Protein AF-A0AAJ1WUW0-F1 (afdb_monomer_lite)

Structure (mmCIF, N/CA/C/O backbone):
data_AF-A0AAJ1WUW0-F1
#
_entry.id   AF-A0AAJ1WUW0-F1
#
loop_
_atom_site.group_PDB
_atom_site.id
_atom_site.type_symbol
_atom_site.label_atom_id
_atom_site.label_alt_id
_atom_site.label_comp_id
_atom_site.label_asym_id
_atom_site.label_entity_id
_atom_site.label_seq_id
_atom_site.pdbx_PDB_ins_code
_atom_site.Cartn_x
_atom_site.Cartn_y
_atom_site.Cartn_z
_atom_site.occupancy
_atom_site.B_iso_or_equiv
_atom_site.auth_seq_id
_atom_site.auth_comp_id
_atom_site.auth_asym_id
_atom_site.auth_atom_id
_atom_site.pdbx_PDB_model_num
ATOM 1 N N . MET A 1 1 ? -5.106 -10.499 8.885 1.00 79.31 1 MET A N 1
ATOM 2 C CA . MET A 1 1 ? -4.123 -11.206 8.029 1.00 79.31 1 MET A CA 1
ATOM 3 C C . MET A 1 1 ? -4.574 -11.269 6.574 1.00 79.31 1 MET A C 1
ATOM 5 O O . MET A 1 1 ? -3.873 -10.717 5.741 1.00 79.31 1 MET A O 1
ATOM 9 N N . LEU A 1 2 ? -5.756 -11.826 6.262 1.00 94.75 2 LEU A N 1
ATOM 10 C CA . LEU A 1 2 ? -6.276 -11.881 4.882 1.00 94.75 2 LEU A CA 1
ATOM 11 C C . LEU A 1 2 ? -6.300 -10.511 4.182 1.00 94.75 2 LEU A C 1
ATOM 13 O O . LEU A 1 2 ? -5.810 -10.390 3.067 1.00 94.75 2 LEU A O 1
ATOM 17 N N . LEU A 1 3 ? -6.800 -9.468 4.854 1.00 94.44 3 LEU A N 1
ATOM 18 C CA . LEU A 1 3 ? -6.882 -8.131 4.259 1.00 94.44 3 LEU A CA 1
ATOM 19 C C . LEU A 1 3 ? -5.505 -7.565 3.875 1.00 94.44 3 LEU A C 1
ATOM 21 O O . LEU A 1 3 ? -5.369 -6.985 2.808 1.00 94.44 3 LEU A O 1
ATOM 25 N N . ALA A 1 4 ? -4.469 -7.799 4.687 1.00 96.38 4 ALA A N 1
ATOM 26 C CA . ALA A 1 4 ? -3.104 -7.390 4.356 1.00 96.38 4 ALA A CA 1
ATOM 27 C C . ALA A 1 4 ? -2.588 -8.108 3.097 1.00 96.38 4 ALA A C 1
ATOM 29 O O . ALA A 1 4 ? -1.997 -7.471 2.234 1.00 96.38 4 ALA A O 1
ATOM 30 N N . ALA A 1 5 ? -2.865 -9.410 2.955 1.00 97.62 5 ALA A N 1
ATOM 31 C CA . ALA A 1 5 ? -2.502 -10.168 1.758 1.00 97.62 5 ALA A CA 1
ATOM 32 C C . ALA A 1 5 ? -3.236 -9.655 0.507 1.00 97.62 5 ALA A C 1
ATOM 34 O O . ALA A 1 5 ? -2.626 -9.506 -0.548 1.00 97.62 5 ALA A O 1
ATOM 35 N N . VAL A 1 6 ? -4.523 -9.317 0.631 1.00 98.12 6 VAL A N 1
ATOM 36 C CA . VAL A 1 6 ? -5.297 -8.705 -0.462 1.00 98.12 6 VAL A CA 1
ATOM 37 C C . VAL A 1 6 ? -4.703 -7.355 -0.851 1.00 98.12 6 VAL A C 1
ATOM 39 O O . VAL A 1 6 ? -4.454 -7.111 -2.028 1.00 98.12 6 VAL A O 1
ATOM 42 N N . LEU A 1 7 ? -4.421 -6.494 0.128 1.00 98.06 7 LEU A N 1
ATOM 43 C CA . LEU A 1 7 ? -3.822 -5.184 -0.114 1.00 98.06 7 LEU A CA 1
ATOM 44 C C . LEU A 1 7 ? -2.430 -5.289 -0.737 1.00 98.06 7 LEU A C 1
ATOM 46 O O . LEU A 1 7 ? -2.101 -4.494 -1.612 1.00 98.06 7 LEU A O 1
ATOM 50 N N . PHE A 1 8 ? -1.647 -6.296 -0.354 1.00 98.50 8 PHE A N 1
ATOM 51 C CA . PHE A 1 8 ? -0.381 -6.607 -1.005 1.00 98.50 8 PHE A CA 1
ATOM 52 C C . PHE A 1 8 ? -0.576 -6.965 -2.481 1.00 98.50 8 PHE A C 1
ATOM 54 O O . PHE A 1 8 ? 0.076 -6.372 -3.336 1.00 98.50 8 PHE A O 1
ATOM 61 N N . VAL A 1 9 ? -1.503 -7.872 -2.808 1.00 98.38 9 VAL A N 1
ATOM 62 C CA . VAL A 1 9 ? -1.799 -8.240 -4.207 1.00 98.38 9 VAL A CA 1
ATOM 63 C C . VAL A 1 9 ? -2.274 -7.028 -5.009 1.00 98.38 9 VAL A C 1
ATOM 65 O O . VAL A 1 9 ? -1.800 -6.810 -6.121 1.00 98.38 9 VAL A O 1
ATOM 68 N N . VAL A 1 10 ? -3.152 -6.200 -4.439 1.00 98.12 10 VAL A N 1
ATOM 69 C CA . VAL A 1 10 ? -3.578 -4.935 -5.060 1.00 98.12 10 VAL A CA 1
ATOM 70 C C . VAL A 1 10 ? -2.372 -4.034 -5.318 1.00 98.12 10 VAL A C 1
ATOM 72 O O . VAL A 1 10 ? -2.217 -3.535 -6.430 1.00 98.12 10 VAL A O 1
ATOM 75 N N . GLY A 1 11 ? -1.479 -3.894 -4.337 1.00 98.25 11 GLY A N 1
ATOM 76 C CA . GLY A 1 11 ? -0.210 -3.192 -4.492 1.00 98.25 11 GLY A CA 1
ATOM 77 C C . GLY A 1 11 ? 0.592 -3.720 -5.680 1.00 98.25 11 GLY A C 1
ATOM 78 O O . GLY A 1 11 ? 0.973 -2.934 -6.541 1.00 98.25 11 GLY A O 1
ATOM 79 N N . VAL A 1 12 ? 0.791 -5.040 -5.781 1.00 98.56 12 VAL A N 1
ATOM 80 C CA . VAL A 1 12 ? 1.520 -5.679 -6.896 1.00 98.56 12 VAL A CA 1
ATOM 81 C C . VAL A 1 12 ? 0.906 -5.318 -8.246 1.00 98.56 12 VAL A C 1
ATOM 83 O O . VAL A 1 12 ? 1.629 -4.923 -9.159 1.00 98.56 12 VAL A O 1
ATOM 86 N N . LEU A 1 13 ? -0.418 -5.400 -8.373 1.00 98.06 13 LEU A N 1
ATOM 87 C CA . LEU A 1 13 ? -1.119 -5.051 -9.611 1.00 98.06 13 LEU A CA 1
ATOM 88 C C . LEU A 1 13 ? -0.958 -3.565 -9.966 1.00 98.06 13 LEU A C 1
ATOM 90 O O . LEU A 1 13 ? -0.757 -3.232 -11.139 1.00 98.06 13 LEU A O 1
ATOM 94 N N . ILE A 1 14 ? -0.997 -2.682 -8.961 1.00 97.56 14 ILE A N 1
ATOM 95 C CA . ILE A 1 14 ? -0.745 -1.246 -9.139 1.00 97.56 14 ILE A CA 1
ATOM 96 C C . ILE A 1 14 ? 0.690 -1.017 -9.605 1.00 97.56 14 ILE A C 1
ATOM 98 O O . ILE A 1 14 ? 0.889 -0.348 -10.610 1.00 97.56 14 ILE A O 1
ATOM 102 N N . GLY A 1 15 ? 1.679 -1.605 -8.931 1.00 96.62 15 GLY A N 1
ATOM 103 C CA . GLY A 1 15 ? 3.088 -1.467 -9.302 1.00 96.62 15 GLY A CA 1
ATOM 104 C C . GLY A 1 15 ? 3.387 -1.997 -10.700 1.00 96.62 15 GLY A C 1
ATOM 105 O O . GLY A 1 15 ? 4.239 -1.459 -11.398 1.00 96.62 15 GLY A O 1
ATOM 106 N N . TRP A 1 16 ? 2.655 -3.021 -11.138 1.00 95.88 16 TRP A N 1
ATOM 107 C CA . TRP A 1 16 ? 2.815 -3.570 -12.478 1.00 95.88 16 TRP A CA 1
ATOM 108 C C . TRP A 1 16 ? 2.308 -2.624 -13.573 1.00 95.88 16 TRP A C 1
ATOM 110 O O . TRP A 1 16 ? 2.944 -2.503 -14.622 1.00 95.88 16 TRP A O 1
ATOM 120 N N . SER A 1 17 ? 1.152 -1.990 -13.348 1.00 95.12 17 SER A N 1
ATOM 121 C CA . SER A 1 17 ? 0.340 -1.407 -14.432 1.00 95.12 17 SER A CA 1
ATOM 122 C C . SER A 1 17 ? 0.115 0.102 -14.326 1.00 95.12 17 SER A C 1
ATOM 124 O O . SER A 1 17 ? -0.339 0.718 -15.287 1.00 95.12 17 SER A O 1
ATOM 126 N N . TYR A 1 18 ? 0.388 0.703 -13.170 1.00 94.75 18 TYR A N 1
ATOM 127 C CA . TYR A 1 18 ? 0.038 2.085 -12.858 1.00 94.75 18 TYR A CA 1
ATOM 128 C C . TYR A 1 18 ? 1.229 2.866 -12.302 1.00 94.75 18 TYR A C 1
ATOM 130 O O . TYR A 1 18 ? 2.274 2.324 -11.953 1.00 94.75 18 TYR A O 1
ATOM 138 N N . THR A 1 19 ? 1.063 4.185 -12.224 1.00 92.81 19 THR A N 1
ATOM 139 C CA . THR A 1 19 ? 2.090 5.096 -11.720 1.00 92.81 19 THR A CA 1
ATOM 140 C C . THR A 1 19 ? 2.047 5.227 -10.199 1.00 92.81 19 THR A C 1
ATOM 142 O O . THR A 1 19 ? 1.055 4.906 -9.538 1.00 92.81 19 THR A O 1
ATOM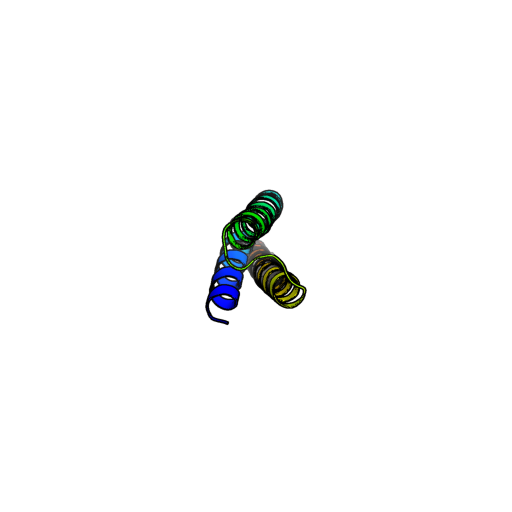 145 N N . MET A 1 20 ? 3.109 5.812 -9.643 1.00 94.19 20 MET A N 1
ATOM 146 C CA . MET A 1 20 ? 3.205 6.138 -8.218 1.00 94.19 20 MET A CA 1
ATOM 147 C C . MET A 1 20 ? 2.042 7.011 -7.714 1.00 94.19 20 MET A C 1
ATOM 149 O O . MET A 1 20 ? 1.639 6.881 -6.562 1.00 94.19 20 MET A O 1
ATOM 153 N N . LEU A 1 21 ? 1.453 7.862 -8.565 1.00 96.31 21 LEU A N 1
ATOM 154 C CA . LEU A 1 21 ? 0.299 8.6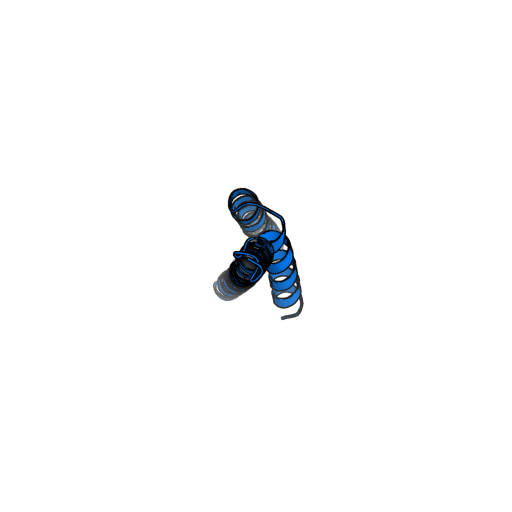85 -8.181 1.00 96.31 21 LEU A CA 1
ATOM 155 C C . LEU A 1 21 ? -0.915 7.832 -7.793 1.00 96.31 21 LEU A C 1
ATOM 157 O O . LEU A 1 21 ? -1.604 8.156 -6.827 1.00 96.31 21 LEU A O 1
ATOM 161 N N . VAL A 1 22 ? -1.146 6.720 -8.496 1.00 97.00 22 VAL A N 1
ATOM 162 C CA . VAL A 1 22 ? -2.239 5.792 -8.173 1.00 97.00 22 VAL A CA 1
ATOM 163 C C . VAL A 1 22 ? -1.980 5.116 -6.829 1.00 97.00 22 VAL A C 1
ATOM 165 O O . VAL A 1 22 ? -2.889 5.040 -6.011 1.00 97.00 22 VAL A O 1
ATOM 168 N N . MET A 1 23 ? -0.733 4.716 -6.559 1.00 97.00 23 MET A N 1
ATOM 169 C CA . MET A 1 23 ? -0.326 4.146 -5.269 1.00 97.00 23 MET A CA 1
ATOM 170 C C . MET A 1 23 ? -0.570 5.111 -4.102 1.00 97.00 23 MET A C 1
ATOM 172 O O . MET A 1 23 ? -1.073 4.697 -3.053 1.00 97.00 23 MET A O 1
ATOM 176 N N . ILE A 1 24 ? -0.244 6.396 -4.276 1.00 97.50 24 ILE A N 1
ATOM 177 C CA . ILE A 1 24 ? -0.485 7.420 -3.252 1.00 97.50 24 ILE A CA 1
ATOM 178 C C . ILE A 1 24 ? -1.991 7.578 -3.021 1.00 97.50 24 ILE A C 1
ATOM 180 O O . ILE A 1 24 ? -2.441 7.529 -1.877 1.00 97.50 24 ILE A O 1
ATOM 184 N N . ALA A 1 25 ? -2.776 7.707 -4.094 1.00 97.94 25 ALA A N 1
ATOM 185 C CA . ALA A 1 25 ? -4.223 7.883 -4.007 1.00 97.94 25 ALA A CA 1
ATOM 186 C C . ALA A 1 25 ? -4.916 6.702 -3.306 1.00 97.94 25 ALA A C 1
ATOM 188 O O . ALA A 1 25 ? -5.736 6.911 -2.410 1.00 97.94 25 ALA A O 1
ATOM 189 N N . THR A 1 26 ? -4.562 5.461 -3.649 1.00 97.31 26 THR A N 1
ATOM 190 C CA . THR A 1 26 ? -5.145 4.276 -3.002 1.00 97.31 26 THR A CA 1
ATOM 191 C C . THR A 1 26 ? -4.670 4.111 -1.559 1.00 97.31 26 THR A C 1
ATOM 193 O O . THR A 1 26 ? -5.455 3.697 -0.711 1.00 97.31 26 THR A O 1
ATOM 196 N N . SER A 1 27 ? -3.437 4.508 -1.231 1.00 97.38 27 SER A N 1
ATOM 197 C CA . SER A 1 27 ? -2.949 4.524 0.158 1.00 97.38 27 SER A CA 1
ATOM 198 C C . SER A 1 27 ? -3.700 5.548 1.019 1.00 97.38 27 SER A C 1
ATOM 200 O O . SER A 1 27 ? -4.088 5.238 2.146 1.00 97.38 27 SER A O 1
ATOM 202 N N . ILE A 1 28 ? -3.974 6.742 0.480 1.00 97.81 28 ILE A N 1
ATOM 203 C CA . ILE A 1 28 ? -4.834 7.741 1.135 1.00 97.81 28 ILE A CA 1
ATOM 204 C C . ILE A 1 28 ? -6.236 7.166 1.341 1.00 97.81 28 ILE A C 1
ATOM 206 O O . ILE A 1 28 ? -6.783 7.283 2.434 1.00 97.81 28 ILE A O 1
ATOM 210 N N . LEU A 1 29 ? -6.799 6.498 0.331 1.00 97.44 29 LEU A N 1
ATOM 211 C CA . LEU A 1 29 ? -8.121 5.881 0.431 1.00 97.44 29 LEU A CA 1
ATOM 212 C C . LEU A 1 29 ? -8.181 4.809 1.530 1.00 97.44 29 LEU A C 1
ATOM 214 O O . LEU A 1 29 ? -9.140 4.788 2.297 1.00 97.44 29 LEU A O 1
ATOM 218 N N . ILE A 1 30 ? -7.153 3.961 1.652 1.00 96.06 30 ILE A N 1
ATOM 219 C CA . ILE A 1 30 ? -7.042 2.966 2.734 1.00 96.06 30 ILE A CA 1
ATOM 220 C C . ILE A 1 30 ? -7.011 3.662 4.098 1.00 96.06 30 ILE A C 1
ATOM 222 O O . ILE A 1 30 ? -7.742 3.263 5.005 1.00 96.06 30 ILE A O 1
ATOM 226 N N . MET A 1 31 ? -6.201 4.716 4.239 1.00 95.81 31 MET A N 1
ATOM 227 C CA . MET A 1 31 ? -6.086 5.466 5.490 1.00 95.81 31 MET A CA 1
ATOM 228 C C . MET A 1 31 ? -7.412 6.135 5.872 1.00 95.81 31 MET A C 1
ATOM 230 O O . MET A 1 31 ? -7.884 5.972 6.993 1.00 95.81 31 MET A O 1
ATOM 234 N N . VAL A 1 32 ? -8.043 6.850 4.938 1.00 96.25 32 VAL A N 1
ATOM 235 C CA . VAL A 1 32 ? -9.331 7.527 5.156 1.00 96.25 32 VAL A CA 1
ATOM 236 C C . VAL A 1 32 ? -10.426 6.513 5.471 1.00 96.25 32 VAL A C 1
ATOM 238 O O . VAL A 1 32 ? -11.168 6.698 6.433 1.00 96.25 32 VAL A O 1
ATOM 241 N N . GLY A 1 33 ? -10.500 5.415 4.716 1.00 94.56 33 GLY A N 1
ATOM 242 C CA . GLY A 1 33 ? -11.462 4.344 4.959 1.00 94.56 33 GLY A CA 1
ATOM 243 C C . GLY A 1 33 ? -11.306 3.740 6.353 1.00 94.56 33 GLY A C 1
ATOM 244 O O . GLY A 1 33 ? -12.300 3.553 7.051 1.00 94.56 33 GLY A O 1
ATOM 245 N N . ALA A 1 34 ? -10.068 3.508 6.794 1.00 92.31 34 ALA A N 1
ATOM 246 C CA . ALA A 1 34 ? -9.791 3.023 8.139 1.00 92.31 34 ALA A CA 1
ATOM 247 C C . ALA A 1 34 ? -10.171 4.040 9.225 1.00 92.31 34 ALA A C 1
ATOM 249 O O . ALA A 1 34 ? -10.806 3.667 10.208 1.00 92.31 34 ALA A O 1
ATOM 250 N N . LEU A 1 35 ? -9.835 5.322 9.043 1.00 91.25 35 LEU A N 1
ATOM 251 C CA . LEU A 1 35 ? -10.205 6.382 9.985 1.00 91.25 35 LEU A CA 1
ATOM 252 C C . LEU A 1 35 ? -11.721 6.489 10.145 1.00 91.25 35 LEU A C 1
ATOM 254 O O . LEU A 1 35 ? -12.200 6.564 11.272 1.00 91.25 35 LEU A O 1
ATOM 258 N N . ILE A 1 36 ? -12.475 6.441 9.045 1.00 93.25 36 ILE A N 1
ATOM 259 C CA . ILE A 1 36 ? -13.943 6.452 9.077 1.00 93.25 36 ILE A CA 1
ATOM 260 C C . ILE A 1 36 ? -14.463 5.210 9.812 1.00 93.25 36 ILE A C 1
ATOM 262 O O . ILE A 1 36 ? -15.276 5.335 10.726 1.00 93.25 36 ILE A O 1
ATOM 266 N N . LEU A 1 37 ? -13.965 4.018 9.467 1.00 92.31 37 LEU A N 1
ATOM 267 C CA . LEU A 1 37 ? -14.369 2.761 10.109 1.00 92.31 37 LEU A CA 1
ATOM 268 C C . LEU A 1 37 ? -14.157 2.778 11.625 1.00 92.31 37 LEU A C 1
ATOM 270 O O . LEU A 1 37 ? -15.026 2.331 12.369 1.00 92.31 37 LEU A O 1
ATOM 274 N N . PHE A 1 38 ? -13.019 3.293 12.088 1.00 90.38 38 PHE A N 1
ATOM 275 C CA . PHE A 1 38 ? -12.709 3.338 13.515 1.00 90.38 38 PHE A CA 1
ATOM 276 C C . PHE A 1 38 ? -13.395 4.495 14.241 1.00 90.38 38 PHE A C 1
ATOM 278 O O . PHE A 1 38 ? -13.806 4.316 15.384 1.00 90.38 38 PHE A O 1
ATOM 285 N N . ALA A 1 39 ? -13.597 5.641 13.585 1.00 88.44 39 ALA A N 1
ATOM 286 C CA . ALA A 1 39 ? -14.325 6.772 14.161 1.00 88.44 39 ALA A CA 1
ATOM 287 C C . ALA A 1 39 ? -15.805 6.453 14.429 1.00 88.44 39 ALA A C 1
ATOM 289 O O . ALA A 1 39 ? -16.352 6.912 15.428 1.00 88.44 39 ALA A O 1
ATOM 290 N N . PHE A 1 40 ? -16.443 5.655 13.565 1.00 92.31 40 PHE A N 1
ATOM 291 C CA . PHE A 1 40 ? -17.859 5.273 13.695 1.00 92.31 40 PHE A CA 1
ATOM 292 C C . PHE A 1 40 ? -18.081 3.844 14.211 1.00 92.31 40 PHE A C 1
ATOM 294 O O . PHE A 1 40 ? -19.219 3.382 14.276 1.00 92.31 40 PHE A O 1
ATOM 301 N N . GLY A 1 41 ? -17.008 3.130 14.544 1.00 88.88 41 GLY A N 1
ATOM 302 C CA . GLY A 1 41 ? -17.054 1.741 14.984 1.00 88.88 41 GLY A CA 1
ATOM 303 C C . GLY A 1 41 ? -16.508 1.574 16.405 1.00 88.88 41 GLY A C 1
ATOM 304 O O . GLY A 1 41 ? -17.013 2.203 17.332 1.00 88.88 41 GLY A O 1
ATOM 305 N N . PRO A 1 42 ? -15.491 0.720 16.610 1.00 85.19 42 PRO A N 1
ATOM 306 C CA . PRO A 1 42 ? -14.987 0.377 17.942 1.00 85.19 42 PRO A CA 1
ATOM 307 C C . PRO A 1 42 ? -14.148 1.483 18.611 1.00 85.19 42 PRO A C 1
ATOM 309 O O . PRO A 1 42 ? -13.676 1.285 19.729 1.00 85.19 42 PRO A O 1
ATOM 312 N N . GLY A 1 43 ? -13.945 2.629 17.954 1.00 85.69 43 GLY A N 1
ATOM 313 C CA . GLY A 1 43 ? -13.015 3.669 18.384 1.00 85.69 43 GLY A CA 1
ATOM 314 C C . GLY A 1 43 ? -11.598 3.456 17.845 1.00 85.69 43 GLY A C 1
ATOM 315 O O . GLY A 1 43 ? -11.289 2.451 17.201 1.00 85.69 43 GLY A O 1
ATOM 316 N N . LEU A 1 44 ? -10.725 4.433 18.096 1.00 89.31 44 LEU A N 1
ATOM 317 C CA . LEU A 1 44 ? -9.343 4.442 17.622 1.00 89.31 44 LEU A CA 1
ATOM 318 C C . LEU A 1 44 ? -8.389 4.246 18.805 1.00 89.31 44 LEU A C 1
ATOM 320 O O . LEU A 1 44 ? -8.307 5.085 19.694 1.00 89.31 44 LEU A O 1
ATOM 324 N N . ASP A 1 45 ? -7.672 3.126 18.792 1.00 92.06 45 ASP A N 1
ATOM 325 C CA . ASP A 1 45 ? -6.662 2.747 19.789 1.00 92.06 45 ASP A CA 1
ATOM 326 C C . ASP A 1 45 ? -5.350 2.396 19.069 1.00 92.06 45 ASP A C 1
ATOM 328 O O . ASP A 1 45 ? -5.340 2.157 17.857 1.00 92.06 45 ASP A O 1
ATOM 332 N N . LEU A 1 46 ? -4.241 2.345 19.804 1.00 93.25 46 LEU A N 1
ATOM 333 C CA . LEU A 1 46 ? -2.917 1.975 19.325 1.00 93.25 46 LEU A CA 1
ATOM 334 C C . LEU A 1 46 ? -2.938 0.681 18.506 1.00 93.25 46 LEU A C 1
ATOM 336 O O . LEU A 1 46 ? -2.322 0.628 17.443 1.00 93.25 46 LEU A O 1
ATOM 340 N N . LEU A 1 47 ? -3.676 -0.344 18.945 1.00 93.38 47 LEU A N 1
ATOM 341 C CA . LEU A 1 47 ? -3.778 -1.597 18.196 1.00 93.38 47 LEU A CA 1
ATOM 342 C C . LEU A 1 47 ? -4.400 -1.384 16.807 1.00 93.38 47 LEU A C 1
ATOM 344 O O . LEU A 1 47 ? -3.900 -1.919 15.817 1.00 93.38 47 LEU A O 1
ATOM 348 N N . HIS A 1 48 ? -5.439 -0.555 16.703 1.00 92.94 48 HIS A N 1
ATOM 349 C CA . HIS A 1 48 ? -6.053 -0.205 15.422 1.00 92.94 48 HIS A CA 1
ATOM 350 C C . HIS A 1 48 ? -5.089 0.586 14.535 1.00 92.94 48 HIS A C 1
ATOM 352 O O . HIS A 1 48 ? -4.967 0.287 13.348 1.00 92.94 48 HIS A O 1
ATOM 358 N N . VAL A 1 49 ? -4.341 1.532 15.109 1.00 92.88 49 VAL A N 1
ATOM 359 C CA . VAL A 1 49 ? -3.308 2.288 14.382 1.00 92.88 49 VAL A CA 1
ATOM 360 C C . VAL A 1 49 ? -2.242 1.350 13.810 1.00 92.88 49 VAL A C 1
ATOM 362 O O . VAL A 1 49 ? -1.904 1.455 12.631 1.00 92.88 49 VAL A O 1
ATOM 365 N N . LEU A 1 50 ? -1.759 0.389 14.601 1.00 95.06 50 LEU A N 1
ATOM 366 C CA . LEU A 1 50 ? -0.779 -0.605 14.151 1.00 95.06 50 LEU A CA 1
ATOM 367 C C . LEU A 1 50 ? -1.332 -1.507 13.040 1.00 95.06 50 LEU A C 1
ATOM 369 O O . LEU A 1 50 ? -0.610 -1.834 12.098 1.00 95.06 50 LEU A O 1
ATOM 373 N N . ILE A 1 51 ? -2.614 -1.876 13.105 1.00 93.56 51 ILE A N 1
ATOM 374 C CA . ILE A 1 51 ? -3.281 -2.640 12.041 1.00 93.56 51 ILE A CA 1
ATOM 375 C C . ILE A 1 51 ? -3.310 -1.844 10.732 1.00 93.56 51 ILE A C 1
ATOM 377 O O . ILE A 1 51 ? -2.950 -2.384 9.684 1.00 93.56 51 ILE A O 1
ATOM 381 N N . VAL A 1 52 ? -3.701 -0.567 10.778 1.00 94.75 52 VAL A N 1
ATOM 382 C CA . VAL A 1 52 ? -3.725 0.303 9.588 1.00 94.75 52 VAL A CA 1
ATOM 383 C C . VAL A 1 52 ? -2.328 0.482 9.019 1.00 94.75 52 VAL A C 1
ATOM 385 O O . VAL A 1 52 ? -2.149 0.402 7.803 1.00 94.75 52 VAL A O 1
ATOM 388 N N . LEU A 1 53 ? -1.331 0.653 9.886 1.00 95.75 53 LEU A N 1
ATOM 389 C CA . LEU A 1 53 ? 0.060 0.731 9.468 1.00 95.75 53 LEU A CA 1
ATOM 390 C C . LEU A 1 53 ? 0.479 -0.550 8.737 1.00 95.75 53 LEU A C 1
ATOM 392 O O . LEU A 1 53 ? 1.005 -0.471 7.633 1.00 95.75 53 LEU A O 1
ATOM 396 N N . GLY A 1 54 ? 0.152 -1.725 9.281 1.00 96.50 54 GLY A N 1
ATOM 397 C CA . GLY A 1 54 ? 0.417 -3.009 8.630 1.00 96.50 54 GLY A CA 1
ATOM 398 C C . GLY A 1 54 ? -0.272 -3.157 7.268 1.00 96.50 54 GLY A C 1
ATOM 399 O O . GLY A 1 54 ? 0.321 -3.682 6.326 1.00 96.50 54 GLY A O 1
ATOM 400 N N . TYR A 1 55 ? -1.500 -2.658 7.129 1.00 96.56 55 TYR A N 1
ATOM 401 C CA . TYR A 1 55 ? -2.229 -2.636 5.857 1.00 96.56 55 TYR A CA 1
ATOM 402 C C . TYR A 1 55 ? -1.583 -1.717 4.822 1.00 96.56 55 TYR A C 1
ATOM 404 O O . TYR A 1 55 ? -1.411 -2.124 3.670 1.00 96.56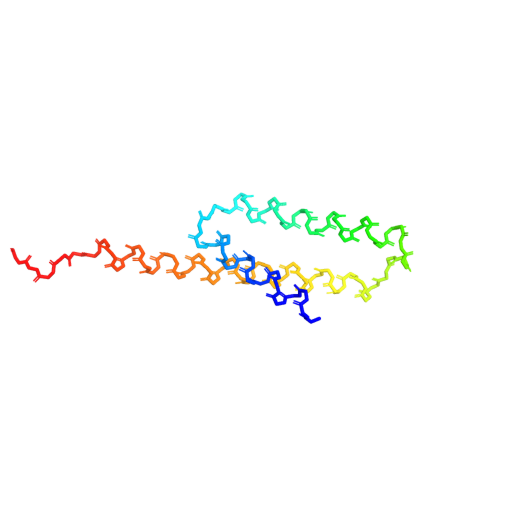 55 TYR A O 1
ATOM 412 N N . LEU A 1 56 ? -1.171 -0.518 5.233 1.00 97.62 56 LEU A N 1
ATOM 413 C CA . LEU A 1 56 ? -0.434 0.406 4.376 1.00 97.62 56 LEU A CA 1
ATOM 414 C C . LEU A 1 56 ? 0.914 -0.188 3.962 1.00 97.62 56 LEU A C 1
ATOM 416 O O . LEU A 1 56 ? 1.227 -0.197 2.776 1.00 97.62 56 LEU A O 1
ATOM 420 N N . THR A 1 57 ? 1.679 -0.758 4.894 1.00 97.88 57 THR A N 1
ATOM 421 C CA . THR A 1 57 ? 2.964 -1.398 4.585 1.00 97.88 57 THR A CA 1
ATOM 422 C C . THR A 1 57 ? 2.795 -2.557 3.608 1.00 97.88 57 THR A C 1
ATOM 424 O O . THR A 1 57 ? 3.560 -2.653 2.653 1.00 97.88 57 THR A O 1
ATOM 427 N N . ALA A 1 58 ? 1.780 -3.407 3.783 1.00 98.19 58 ALA A N 1
ATOM 428 C CA . ALA A 1 58 ? 1.509 -4.502 2.853 1.00 98.19 58 ALA A CA 1
ATOM 429 C C . ALA A 1 58 ? 1.186 -3.984 1.441 1.00 98.19 58 ALA A C 1
ATOM 431 O O . ALA A 1 58 ? 1.763 -4.455 0.462 1.00 98.19 58 ALA A O 1
ATOM 432 N N . HIS A 1 59 ? 0.329 -2.967 1.334 1.00 98.31 59 HIS A N 1
ATOM 433 C CA . HIS A 1 59 ? -0.003 -2.327 0.062 1.00 98.31 59 HIS A CA 1
ATOM 434 C C . HIS A 1 59 ? 1.232 -1.719 -0.631 1.00 98.31 59 HIS A C 1
ATOM 436 O O . HIS A 1 59 ? 1.465 -1.948 -1.820 1.00 98.31 59 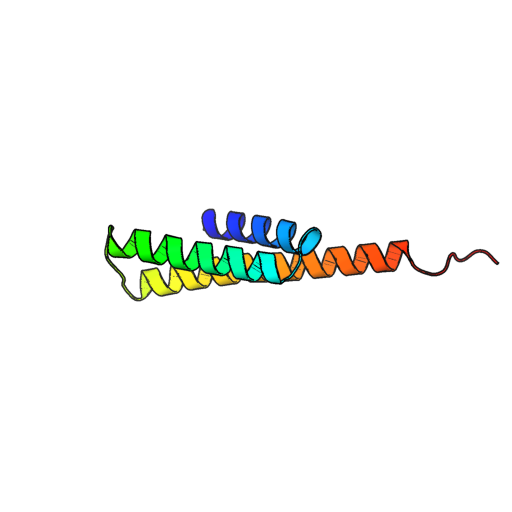HIS A O 1
ATOM 442 N N . GLN A 1 60 ? 2.068 -0.995 0.118 1.00 97.88 60 GLN A N 1
ATOM 443 C CA . GLN A 1 60 ? 3.283 -0.362 -0.405 1.00 97.88 60 GLN A CA 1
ATOM 444 C C . GLN A 1 60 ? 4.360 -1.384 -0.793 1.00 97.88 60 GLN A C 1
ATOM 446 O O . GLN A 1 60 ? 5.002 -1.237 -1.833 1.00 97.88 60 GLN A O 1
ATOM 451 N N . ALA A 1 61 ? 4.532 -2.448 -0.005 1.00 98.31 61 ALA A N 1
ATOM 452 C CA . ALA A 1 61 ? 5.454 -3.537 -0.319 1.00 98.31 61 ALA A CA 1
ATOM 453 C C . ALA A 1 61 ? 5.045 -4.266 -1.606 1.00 98.31 61 ALA A C 1
ATOM 455 O O . ALA A 1 61 ? 5.895 -4.554 -2.450 1.00 98.31 61 ALA A O 1
ATOM 456 N N . GLY A 1 62 ? 3.743 -4.505 -1.790 1.00 98.25 62 GLY A N 1
ATOM 457 C CA . GLY A 1 62 ? 3.206 -5.065 -3.026 1.00 98.25 62 GLY A CA 1
ATOM 458 C C . GLY A 1 62 ? 3.523 -4.183 -4.230 1.00 98.25 62 GLY A C 1
ATOM 459 O O . GLY A 1 62 ? 4.051 -4.672 -5.226 1.00 98.25 62 GLY A O 1
ATOM 460 N N . TYR A 1 63 ? 3.279 -2.874 -4.118 1.00 98.31 63 TYR A N 1
ATOM 461 C CA . TYR A 1 63 ? 3.606 -1.910 -5.172 1.00 98.31 63 TYR A CA 1
ATOM 462 C C . TYR A 1 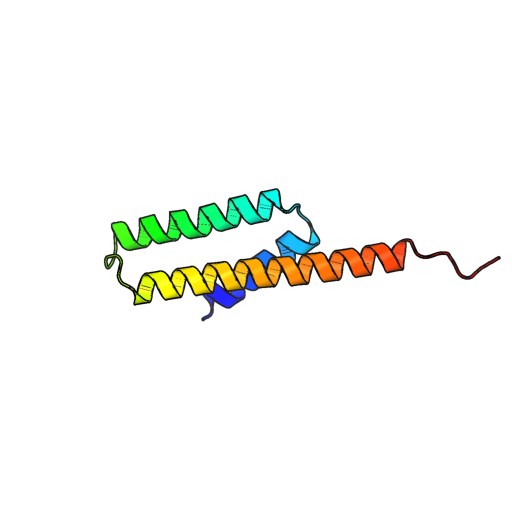63 ? 5.078 -1.958 -5.576 1.00 98.31 63 TYR A C 1
ATOM 464 O O . TYR A 1 63 ? 5.379 -2.045 -6.766 1.00 98.31 63 TYR A O 1
ATOM 472 N N . LEU A 1 64 ? 5.993 -1.959 -4.604 1.00 98.00 64 LEU A N 1
ATOM 473 C CA . LEU A 1 64 ? 7.427 -2.037 -4.883 1.00 98.00 64 LEU A CA 1
ATOM 474 C C . LEU A 1 64 ? 7.793 -3.322 -5.631 1.00 98.00 64 LEU A C 1
ATOM 476 O O . LEU A 1 64 ? 8.536 -3.263 -6.610 1.00 98.00 64 LEU A O 1
ATOM 480 N N . LEU A 1 65 ? 7.236 -4.466 -5.222 1.00 98.25 65 LEU A N 1
ATOM 481 C CA . LEU A 1 65 ? 7.464 -5.735 -5.912 1.00 98.25 65 LEU A CA 1
ATOM 482 C C . LEU A 1 65 ? 6.915 -5.712 -7.347 1.00 98.25 65 LEU A C 1
ATOM 484 O O . LEU A 1 65 ? 7.610 -6.115 -8.278 1.00 98.25 65 LEU A O 1
ATOM 488 N N . GLY A 1 66 ? 5.687 -5.226 -7.538 1.00 97.50 66 GLY A N 1
ATOM 489 C CA . GLY A 1 66 ? 5.066 -5.121 -8.860 1.00 97.50 66 GLY A CA 1
ATOM 490 C C . GLY A 1 66 ? 5.854 -4.217 -9.808 1.00 97.50 66 GLY A C 1
ATOM 491 O O . GLY A 1 66 ? 6.132 -4.604 -10.943 1.00 97.50 66 GLY A O 1
ATOM 492 N N . ALA A 1 67 ? 6.277 -3.049 -9.319 1.00 96.31 67 ALA A N 1
ATOM 493 C CA . ALA A 1 67 ? 7.070 -2.090 -10.083 1.00 96.31 67 ALA A CA 1
ATOM 494 C C . ALA A 1 67 ? 8.451 -2.649 -10.446 1.00 96.31 67 ALA A C 1
ATOM 496 O O . ALA A 1 67 ? 8.898 -2.505 -11.585 1.00 96.31 67 ALA A O 1
ATOM 497 N N . TYR A 1 68 ? 9.097 -3.348 -9.510 1.00 95.81 68 TYR A N 1
ATOM 498 C CA . TYR A 1 68 ? 10.369 -4.022 -9.756 1.00 95.81 68 TYR A CA 1
ATOM 499 C C . TYR A 1 68 ? 10.252 -5.081 -10.863 1.00 95.81 68 TYR A C 1
ATOM 501 O O . TYR A 1 68 ? 11.028 -5.072 -11.819 1.00 95.81 68 TYR A O 1
ATOM 509 N N . CYS A 1 69 ? 9.244 -5.953 -10.782 1.00 94.69 69 CYS A N 1
ATOM 510 C CA . CYS A 1 69 ? 8.996 -6.982 -11.794 1.00 94.69 69 CYS A CA 1
ATOM 511 C C . CYS A 1 69 ? 8.661 -6.386 -13.170 1.00 94.69 69 CYS A C 1
ATOM 513 O O . CYS A 1 69 ? 9.152 -6.880 -14.186 1.00 94.69 69 CYS A O 1
ATOM 515 N N . SER A 1 70 ? 7.861 -5.318 -13.211 1.00 92.44 70 SER A N 1
ATOM 516 C CA . SER A 1 70 ? 7.508 -4.617 -14.453 1.00 92.44 70 SER A CA 1
ATOM 517 C C . SER A 1 70 ? 8.737 -3.996 -15.124 1.00 92.44 70 SER A C 1
ATOM 519 O O . SER A 1 70 ? 8.958 -4.200 -16.319 1.00 92.44 70 SER A O 1
ATOM 521 N N . GLY A 1 71 ? 9.603 -3.338 -14.344 1.00 88.94 71 GLY A N 1
ATOM 522 C CA . GLY A 1 71 ? 10.876 -2.799 -14.828 1.00 88.94 71 GLY A CA 1
ATOM 523 C C . GLY A 1 71 ? 11.802 -3.880 -15.391 1.00 88.94 71 GLY A C 1
ATOM 524 O O . GLY A 1 71 ? 12.308 -3.734 -16.501 1.00 88.94 71 GLY A O 1
ATOM 525 N N . LEU A 1 72 ? 11.952 -5.005 -14.681 1.00 86.25 72 LEU A N 1
ATOM 526 C CA . LEU A 1 72 ? 12.721 -6.159 -15.166 1.00 86.25 72 LEU A CA 1
ATOM 527 C C . LEU A 1 72 ? 12.171 -6.730 -16.480 1.00 86.25 72 LEU A C 1
ATOM 529 O O . LEU A 1 72 ? 12.939 -7.132 -17.355 1.00 86.25 72 LEU A O 1
ATOM 533 N N . TYR A 1 73 ? 10.847 -6.808 -16.620 1.00 83.44 73 TYR A N 1
ATOM 534 C CA . TYR A 1 73 ? 10.220 -7.330 -17.832 1.00 83.44 73 TYR A CA 1
ATOM 535 C C . TYR A 1 73 ? 10.399 -6.376 -19.020 1.00 83.44 73 TYR A C 1
ATOM 537 O O . TYR A 1 73 ? 10.690 -6.819 -20.132 1.00 83.44 73 TYR A O 1
ATOM 545 N N . ALA A 1 74 ? 10.264 -5.069 -18.784 1.00 83.56 74 ALA A N 1
ATOM 546 C CA . ALA A 1 74 ? 10.502 -4.045 -19.794 1.00 83.56 74 ALA A CA 1
ATOM 547 C C . ALA A 1 74 ? 11.963 -4.043 -20.272 1.00 83.56 74 ALA A C 1
ATOM 549 O O . ALA A 1 74 ? 12.204 -3.987 -21.476 1.00 83.56 74 ALA A O 1
ATOM 550 N N . ASP A 1 75 ? 12.921 -4.173 -19.353 1.00 82.56 75 ASP A N 1
ATOM 551 C CA . ASP A 1 75 ? 14.350 -4.251 -19.674 1.00 82.56 75 ASP A CA 1
ATOM 552 C C . ASP A 1 75 ? 14.673 -5.484 -20.530 1.00 82.56 75 ASP A C 1
ATOM 554 O O . ASP A 1 75 ? 15.238 -5.366 -21.616 1.00 82.56 75 ASP A O 1
ATOM 558 N N . LYS A 1 76 ? 14.186 -6.669 -20.135 1.00 79.81 76 LYS A N 1
ATOM 559 C CA . LYS A 1 76 ? 14.347 -7.895 -20.939 1.00 79.81 76 LYS A CA 1
ATOM 560 C C . LYS A 1 76 ? 13.725 -7.798 -22.331 1.00 79.81 76 LYS A C 1
ATOM 562 O O . LYS A 1 76 ? 14.262 -8.378 -23.269 1.00 79.81 76 LYS A O 1
ATOM 567 N N . ARG A 1 77 ? 12.589 -7.109 -22.471 1.00 79.62 77 ARG A N 1
ATOM 568 C CA . ARG A 1 77 ? 11.921 -6.920 -23.767 1.00 79.62 77 ARG A CA 1
ATOM 569 C C . ARG A 1 77 ? 12.698 -5.977 -24.688 1.00 79.62 77 ARG A C 1
ATOM 571 O O . ARG A 1 77 ? 12.667 -6.171 -25.898 1.00 79.62 77 ARG A O 1
ATOM 578 N N . ASN A 1 78 ? 13.342 -4.962 -24.119 1.00 79.56 78 ASN A N 1
ATOM 579 C CA . ASN A 1 78 ? 14.004 -3.890 -24.864 1.00 79.56 78 ASN A CA 1
ATOM 580 C C . ASN A 1 78 ? 15.529 -4.068 -24.958 1.00 79.56 78 ASN A C 1
ATOM 582 O O . ASN A 1 78 ? 16.202 -3.226 -25.552 1.00 79.56 78 ASN A O 1
ATOM 586 N N . GLY A 1 79 ? 16.076 -5.134 -24.369 1.00 75.69 79 GLY A N 1
ATOM 587 C CA . GLY A 1 79 ? 17.492 -5.464 -24.451 1.00 75.69 79 GLY A CA 1
ATOM 588 C C . GLY A 1 79 ? 17.949 -5.683 -25.900 1.00 75.69 79 GLY A C 1
ATOM 589 O O . GLY A 1 79 ? 17.158 -6.135 -26.734 1.00 75.69 79 GLY A O 1
ATOM 590 N N . PRO A 1 80 ? 19.216 -5.364 -26.223 1.00 68.38 80 PRO A N 1
ATOM 591 C CA . PRO A 1 80 ? 19.745 -5.513 -27.571 1.00 68.38 80 PRO A CA 1
ATOM 592 C C . PRO A 1 80 ? 19.603 -6.965 -28.031 1.00 68.38 80 PRO A C 1
ATOM 594 O O . PRO A 1 80 ? 20.050 -7.897 -27.359 1.00 68.38 80 PRO A O 1
ATOM 597 N N . SER A 1 81 ? 18.956 -7.156 -29.181 1.00 65.12 81 SER A N 1
ATOM 598 C CA . SER A 1 81 ? 18.850 -8.461 -29.821 1.00 65.12 81 SER A CA 1
ATOM 599 C C . SER A 1 81 ? 20.260 -9.003 -30.089 1.00 65.12 81 SER A C 1
ATOM 601 O O . SER A 1 81 ? 21.070 -8.289 -30.675 1.00 65.12 81 SER A O 1
ATOM 603 N N . PRO A 1 82 ? 20.575 -10.253 -29.701 1.00 68.25 82 PRO A N 1
ATOM 604 C CA . PRO A 1 82 ? 21.915 -10.833 -29.843 1.00 68.25 82 PRO A CA 1
ATOM 605 C C . PRO A 1 82 ? 22.286 -11.173 -31.297 1.00 68.25 82 PRO A C 1
ATOM 607 O O . PRO A 1 82 ? 23.230 -11.924 -31.531 1.00 68.25 82 PRO A O 1
ATOM 610 N N . LEU A 1 83 ? 21.529 -10.672 -32.273 1.00 68.50 83 LEU A N 1
ATOM 611 C CA . LEU A 1 83 ? 21.742 -10.937 -33.688 1.00 68.50 83 LEU A CA 1
ATOM 612 C C . LEU A 1 83 ? 22.3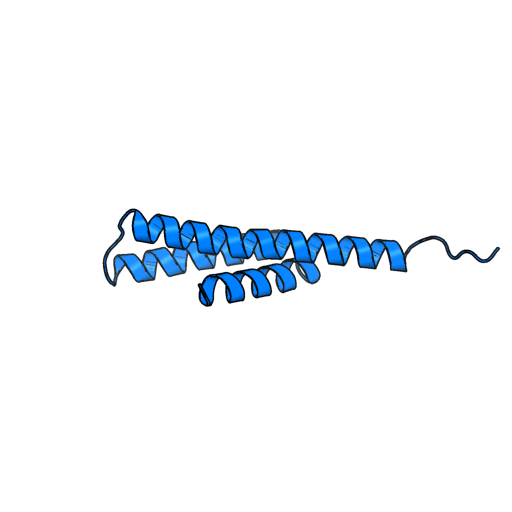92 -9.706 -34.342 1.00 68.50 83 LEU A C 1
ATOM 614 O O . LEU A 1 83 ? 21.908 -8.598 -34.096 1.00 68.50 83 LEU A O 1
ATOM 618 N N . PRO A 1 84 ? 23.482 -9.902 -35.109 1.00 60.81 84 PRO A N 1
ATOM 619 C CA . PRO A 1 84 ? 24.203 -8.837 -35.805 1.00 60.81 84 PRO A CA 1
ATOM 620 C C . PRO A 1 84 ? 23.386 -8.190 -36.928 1.00 60.81 84 PRO A C 1
ATOM 622 O O . PRO A 1 84 ? 22.476 -8.860 -37.472 1.00 60.81 84 PRO A O 1
#

Secondary structure (DSSP, 8-state):
-HHHHHHHHHHHHHHHHS-HHHHHHHHHHHHHHHHHHHHTTT---HHHHHHHHHHHHHHHHHHHHHHHHHHHHHHHHHSPPS--

Radius of gyration: 17.05 Å; chains: 1; bounding box: 42×21×56 Å

Organism: NCBI:txid269660

Sequence (84 aa):
MLLAAVLFVVGVLIGWSYTMLVMIATSILIMVGALILFAFGPGLDLLHVLIVLGYLTAHQAGYLLGAYCSGLYADKRNGPSPLP

pLDDT: mean 92.0, std 8.42, range [60.81, 98.56]

Foldseek 3Di:
DVLLQVLLQVLLVCLQPHDVVVLVVVLVVLVVVLCVCQVPHVHDDPVSVVVSVSSNVSNNNSNVNNNVVNVVVVCVVPPDDPDD